Protein AF-A0A1G6GG79-F1 (afdb_monomer)

pLDDT: mean 83.22, std 19.0, range [37.72, 97.81]

Nearest PDB structures (foldseek):
  6tci-assembly1_A  TM=8.914E-01  e=4.558E-03  Bacillus cereus ATCC 14579
  1lbu-assembly1_A  TM=5.853E-01  e=1.995E-02  Streptomyces albus G
  5bmq-assembly1_A  TM=6.489E-01  e=3.319E-01  Stackebrandtia nassauensis DSM 44728
  5aor-assembly1_A  TM=3.053E-01  e=6.357E+00  Drosophila melanogaster
  5aor-assembly2_B  TM=2.988E-01  e=7.850E+00  Drosophila melanogaster

Organism: NCBI:txid1612202

Foldseek 3Di:
DDPVVVVVVVVVVVVVVPPDPDDDPDPPDDPFDKDAAFDQAPVQLVLVVLLVQQVQFDDPDSGSGPDPRVQRSQQVLCVVVVPDDHGMQTPVNVVVSVVQSPDCQGAQHFDQCQQVVQVVCVVVVVDVDPDGHRHRD

Secondary structure (DSSP, 8-state):
--THHHHHHHHHHHHHHTS----TT---------B-TT-B-HHHHHHHHHHHHTTS---S---SB--HHHHHHHHHHHHHHT-SSSS-B-HHHHHHHHHHHT-S--TT-B-THHHHHHHHHHHTTS---SS--SB--

InterPro domains:
  IPR002477 Peptidoglycan binding-like [PF01471] (41-97)
  IPR036365 PGBD-like superfamily [SSF47090] (32-98)
  IPR036366 PGBD superfamily [G3DSA:1.10.101.10] (28-103)

Solvent-accessible surface area (backbone atoms only — not comparable to full-atom values): 8245 Å² total; per-residue (Å²): 140,70,86,61,59,67,56,56,56,54,55,56,54,58,63,57,66,76,74,53,92,75,74,86,86,70,78,78,74,77,82,74,70,67,49,40,78,74,42,73,40,72,68,42,30,53,51,51,52,52,34,34,74,73,66,34,56,80,75,96,65,74,56,35,53,37,43,74,66,53,40,51,20,48,39,55,49,24,62,75,69,70,49,88,65,78,52,52,43,37,62,70,54,48,53,52,51,52,54,55,70,68,40,72,81,36,82,80,34,70,30,72,65,36,24,59,52,44,51,50,36,28,74,73,64,80,46,82,72,87,77,65,46,32,55,28,121

Mean predicted aligned error: 11.52 Å

Radius of gyration: 21.99 Å; Cα contacts (8 Å, |Δi|>4): 134; chains: 1; bounding box: 35×34×70 Å

Structure (mmCIF, N/CA/C/O backbone):
data_AF-A0A1G6GG79-F1
#
_entry.id   AF-A0A1G6GG79-F1
#
loop_
_atom_site.group_PDB
_atom_site.id
_atom_site.type_symbol
_atom_site.label_atom_id
_atom_site.label_alt_id
_atom_site.label_comp_id
_atom_site.label_asym_id
_atom_site.label_entity_id
_atom_site.label_seq_id
_atom_site.pdbx_PDB_ins_code
_atom_site.Cartn_x
_atom_site.Cartn_y
_atom_site.Cartn_z
_atom_site.occupancy
_atom_site.B_iso_or_equiv
_atom_site.auth_seq_id
_atom_site.auth_comp_id
_atom_site.auth_asym_id
_atom_site.auth_atom_id
_atom_site.pdbx_PDB_model_num
ATOM 1 N N . MET A 1 1 ? -19.621 11.472 -24.550 1.00 38.03 1 MET A N 1
ATOM 2 C CA . MET A 1 1 ? -18.658 10.954 -25.545 1.00 38.03 1 MET A CA 1
ATOM 3 C C . MET A 1 1 ? -18.317 9.517 -25.189 1.00 38.03 1 MET A C 1
ATOM 5 O O . MET A 1 1 ? -17.808 9.320 -24.108 1.00 38.03 1 MET A O 1
ATOM 9 N N . ASN A 1 2 ? -18.576 8.464 -25.959 1.00 37.72 2 ASN A N 1
ATOM 10 C CA . ASN A 1 2 ? -19.668 8.147 -26.880 1.00 37.72 2 ASN A CA 1
ATOM 11 C C . ASN A 1 2 ? -19.715 6.609 -26.946 1.00 37.72 2 ASN A C 1
ATOM 13 O O . ASN A 1 2 ? -18.774 5.994 -27.434 1.00 37.72 2 ASN A O 1
ATOM 17 N N . LYS A 1 3 ? -20.835 6.005 -26.520 1.00 44.53 3 LYS A N 1
ATOM 18 C CA . LYS A 1 3 ? -21.182 4.562 -26.553 1.00 44.53 3 LYS A CA 1
ATOM 19 C C . LYS A 1 3 ? -21.156 3.909 -27.957 1.00 44.53 3 LYS A C 1
ATOM 21 O O . LYS A 1 3 ? -21.684 2.821 -28.149 1.00 44.53 3 LYS A O 1
ATOM 26 N N . ARG A 1 4 ? -20.593 4.586 -28.963 1.00 46.91 4 ARG A N 1
ATOM 27 C CA . ARG A 1 4 ? -20.568 4.160 -30.368 1.00 46.91 4 ARG A CA 1
ATOM 28 C C . ARG A 1 4 ? -19.401 3.223 -30.691 1.00 46.91 4 ARG A C 1
ATOM 30 O O . ARG A 1 4 ? -19.508 2.481 -31.657 1.00 46.91 4 ARG A O 1
ATOM 37 N N . TYR A 1 5 ? -18.347 3.205 -29.873 1.00 48.84 5 TYR A N 1
ATOM 38 C CA . TYR A 1 5 ? -17.191 2.329 -30.097 1.00 48.84 5 TYR A CA 1
ATOM 39 C C . TYR A 1 5 ? -17.502 0.850 -29.797 1.00 48.84 5 TYR A C 1
ATOM 41 O O . TYR A 1 5 ? -17.155 -0.008 -30.602 1.00 48.84 5 TYR A O 1
ATOM 49 N N . ASN A 1 6 ? -18.290 0.543 -28.757 1.00 46.94 6 ASN A N 1
ATOM 50 C CA . ASN A 1 6 ? -18.616 -0.853 -28.409 1.00 46.94 6 ASN A CA 1
ATOM 51 C C . ASN A 1 6 ? -19.550 -1.537 -29.422 1.00 46.94 6 ASN A C 1
ATOM 53 O O . ASN A 1 6 ? -19.455 -2.743 -29.636 1.00 46.94 6 ASN A O 1
ATOM 57 N N . LEU A 1 7 ? -20.439 -0.781 -30.077 1.00 38.34 7 LEU A N 1
ATOM 58 C CA . LEU A 1 7 ? -21.368 -1.355 -31.055 1.00 38.34 7 LEU A CA 1
ATOM 59 C C . LEU A 1 7 ? -20.681 -1.636 -32.404 1.00 38.34 7 LEU A C 1
ATOM 61 O O . LEU A 1 7 ? -20.976 -2.640 -33.042 1.00 38.34 7 LEU A O 1
ATOM 65 N N . ILE A 1 8 ? -19.752 -0.772 -32.836 1.00 46.44 8 ILE A N 1
ATOM 66 C CA . ILE A 1 8 ? -19.040 -0.943 -34.115 1.00 46.44 8 ILE A CA 1
ATOM 67 C C . ILE A 1 8 ? -18.033 -2.098 -34.022 1.00 46.44 8 ILE A C 1
ATOM 69 O O . ILE A 1 8 ? -17.946 -2.894 -34.955 1.00 46.44 8 ILE A O 1
ATOM 73 N N . ILE A 1 9 ? -17.339 -2.241 -32.886 1.00 49.66 9 ILE A N 1
ATOM 74 C CA . ILE A 1 9 ? -16.388 -3.342 -32.662 1.00 49.66 9 ILE A CA 1
ATOM 75 C C . ILE A 1 9 ? -17.122 -4.697 -32.635 1.00 49.66 9 ILE A C 1
ATOM 77 O O . ILE A 1 9 ? -16.693 -5.637 -33.299 1.00 49.66 9 ILE A O 1
ATOM 81 N N . SER A 1 10 ? -18.286 -4.792 -31.978 1.00 48.38 10 SER A N 1
ATOM 82 C CA . SER A 1 10 ? -19.051 -6.049 -31.897 1.00 48.38 10 SER A CA 1
ATOM 83 C C . SER A 1 10 ? -19.652 -6.496 -33.244 1.00 48.38 10 SER A C 1
ATOM 85 O O . SER A 1 10 ? -19.624 -7.683 -33.570 1.00 48.38 10 SER A O 1
ATOM 87 N N . VAL A 1 11 ? -20.138 -5.564 -34.076 1.00 47.50 11 VAL A N 1
ATOM 88 C CA . VAL A 1 11 ? -20.744 -5.898 -35.384 1.00 47.50 11 VAL A CA 1
ATOM 89 C C . VAL A 1 11 ? -19.691 -6.305 -36.424 1.00 47.50 11 VAL A C 1
ATOM 91 O O . VAL A 1 11 ? -19.956 -7.188 -37.241 1.00 47.50 11 VAL A O 1
ATOM 94 N N . LEU A 1 12 ? -18.486 -5.722 -36.375 1.00 50.81 12 LEU A N 1
ATOM 95 C CA . LEU A 1 12 ? -17.386 -6.092 -37.273 1.00 50.81 12 LEU A CA 1
ATOM 96 C C . LEU A 1 12 ? -16.909 -7.533 -37.014 1.00 50.81 12 LEU A C 1
ATOM 98 O O . LEU A 1 12 ? -16.667 -8.280 -37.958 1.00 50.81 12 LEU A O 1
ATOM 102 N N . ILE A 1 13 ? -16.850 -7.945 -35.743 1.00 54.34 13 ILE A N 1
ATOM 103 C CA . ILE A 1 13 ? -16.403 -9.286 -35.331 1.00 54.34 13 ILE A CA 1
ATOM 104 C C . ILE A 1 13 ? -17.393 -10.375 -35.785 1.00 54.34 13 ILE A C 1
ATOM 106 O O . ILE A 1 13 ? -16.983 -11.408 -36.315 1.00 54.34 13 ILE A O 1
ATOM 110 N N . ILE A 1 14 ? -18.703 -10.134 -35.666 1.00 49.00 14 ILE A N 1
ATOM 111 C CA . ILE A 1 14 ? -19.742 -11.108 -36.054 1.00 49.00 14 ILE A CA 1
ATOM 112 C C . ILE A 1 14 ? -19.777 -11.338 -37.579 1.00 49.00 14 ILE A C 1
ATOM 114 O O . ILE A 1 14 ? -20.016 -12.460 -38.034 1.00 49.00 14 ILE A O 1
ATOM 118 N N . PHE A 1 15 ? -19.504 -10.304 -38.385 1.00 54.78 15 PHE A N 1
ATOM 119 C CA . PHE A 1 15 ? -19.506 -10.415 -39.851 1.00 54.78 15 PHE A CA 1
ATOM 120 C C . PHE A 1 15 ? -18.298 -11.203 -40.387 1.00 54.78 15 PHE A C 1
ATOM 122 O O . PHE A 1 15 ? -18.406 -11.890 -41.401 1.00 54.78 15 PHE A O 1
ATOM 129 N N . ILE A 1 16 ? -17.162 -11.160 -39.682 1.00 53.75 16 ILE A N 1
ATOM 130 C CA . ILE A 1 16 ? -15.966 -11.946 -40.022 1.00 53.75 16 ILE A CA 1
ATOM 131 C C . ILE A 1 16 ? -16.184 -13.436 -39.688 1.00 53.75 16 ILE A C 1
ATOM 133 O O . ILE A 1 16 ? -15.800 -14.306 -40.470 1.00 53.75 16 ILE A O 1
ATOM 137 N N . LEU A 1 17 ? -16.867 -13.744 -38.577 1.00 51.75 17 LEU A N 1
ATOM 138 C CA . LEU A 1 17 ? -17.051 -15.116 -38.076 1.00 51.75 17 LEU A CA 1
ATOM 139 C C . LEU A 1 17 ? -17.968 -16.008 -38.930 1.00 51.75 17 LEU A C 1
ATOM 141 O O . LEU A 1 17 ? -17.867 -17.229 -38.852 1.00 51.75 17 LEU A O 1
ATOM 145 N N . THR A 1 18 ? -18.853 -15.446 -39.756 1.00 45.78 18 THR A N 1
ATOM 146 C CA . THR A 1 18 ? -19.811 -16.251 -40.542 1.00 45.78 18 THR A CA 1
ATOM 147 C C . THR A 1 18 ? -19.317 -16.662 -41.933 1.00 45.78 18 THR A C 1
ATOM 149 O O . THR A 1 18 ? -19.947 -17.519 -42.546 1.00 45.78 18 THR A O 1
ATOM 152 N N . SER A 1 19 ? -18.205 -16.114 -42.446 1.00 51.69 19 SER A N 1
ATOM 153 C CA . SER A 1 19 ? -17.809 -16.302 -43.861 1.00 51.69 19 SER A CA 1
ATOM 154 C C . SER A 1 19 ? -16.433 -16.923 -44.119 1.00 51.69 19 SER A C 1
ATOM 156 O O . SER A 1 19 ? -16.051 -17.054 -45.281 1.00 51.69 19 SER A O 1
ATOM 158 N N . MET A 1 20 ? -15.681 -17.361 -43.107 1.00 41.25 20 MET A N 1
ATOM 159 C CA . MET A 1 20 ? -14.410 -18.050 -43.350 1.00 41.25 20 MET A CA 1
ATOM 160 C C . MET A 1 20 ? -14.201 -19.233 -42.413 1.00 41.25 20 MET A C 1
ATOM 162 O O . MET A 1 20 ? -14.255 -19.118 -41.195 1.00 41.25 20 MET A O 1
ATOM 166 N N . HIS A 1 21 ? -13.913 -20.379 -43.023 1.00 52.09 21 HIS A N 1
ATOM 167 C CA . HIS A 1 21 ? -13.307 -21.543 -42.397 1.00 52.09 21 HIS A CA 1
ATOM 168 C C . HIS A 1 21 ? -11.955 -21.110 -41.791 1.00 52.09 21 HIS A C 1
ATOM 170 O O . HIS A 1 21 ? -10.950 -21.008 -42.493 1.00 52.09 21 HIS A O 1
ATOM 176 N N . PHE A 1 22 ? -11.977 -20.723 -40.512 1.00 52.28 22 PHE A N 1
ATOM 177 C CA . PHE A 1 22 ? -10.861 -20.116 -39.788 1.00 52.28 22 PHE A CA 1
ATOM 178 C C . PHE A 1 22 ? -9.827 -21.192 -39.429 1.00 52.28 22 PHE A C 1
ATOM 180 O O . PHE A 1 22 ? -10.039 -22.012 -38.537 1.00 52.28 22 PHE A O 1
ATOM 187 N N . SER A 1 23 ? -8.725 -21.203 -40.182 1.00 52.41 23 SER A N 1
ATOM 188 C CA . SER A 1 23 ? -7.542 -22.033 -39.939 1.00 52.41 23 SER A CA 1
ATOM 189 C C . SER A 1 23 ? -6.961 -21.724 -38.554 1.00 52.41 23 SER A C 1
ATOM 191 O O . SER A 1 23 ? -6.638 -20.575 -38.262 1.00 52.41 23 SER A O 1
ATOM 193 N N . SER A 1 24 ? -6.829 -22.748 -37.711 1.00 51.22 24 SER A N 1
ATOM 194 C CA . SER A 1 24 ? -6.670 -22.649 -36.250 1.00 51.22 24 SER A CA 1
ATOM 195 C C . SER A 1 24 ? -5.306 -22.180 -35.716 1.00 51.22 24 SER A C 1
ATOM 197 O O . SER A 1 24 ? -5.092 -22.252 -34.512 1.00 51.22 24 SER A O 1
ATOM 199 N N . ASP A 1 25 ? -4.406 -21.648 -36.544 1.00 57.88 25 ASP A N 1
ATOM 200 C CA . ASP A 1 25 ? -3.004 -21.435 -36.133 1.00 57.88 25 ASP A CA 1
ATOM 201 C C . ASP A 1 25 ? -2.608 -19.967 -35.912 1.00 57.88 25 ASP A C 1
ATOM 203 O O . ASP A 1 25 ? -1.429 -19.633 -35.810 1.00 57.88 25 ASP A O 1
ATOM 207 N N . LYS A 1 26 ? -3.584 -19.065 -35.777 1.00 51.59 26 LYS A N 1
ATOM 208 C CA . LYS A 1 26 ? -3.348 -17.725 -35.221 1.00 51.59 26 LYS A CA 1
ATOM 209 C C . LYS A 1 26 ? -4.404 -17.397 -34.182 1.00 51.59 26 LYS A C 1
ATOM 211 O O . LYS A 1 26 ? -5.382 -16.702 -34.445 1.00 51.59 26 LYS A O 1
ATOM 216 N N . VAL A 1 27 ? -4.168 -17.917 -32.984 1.00 47.19 27 VAL A N 1
ATOM 217 C CA . VAL A 1 27 ? -4.689 -17.329 -31.753 1.00 47.19 27 VAL A CA 1
ATOM 218 C C . VAL A 1 27 ? -4.089 -15.925 -31.681 1.00 47.19 27 VAL A C 1
ATOM 220 O O . VAL A 1 27 ? -2.880 -15.771 -31.518 1.00 47.19 27 VAL A O 1
ATOM 223 N N . PHE A 1 28 ? -4.904 -14.901 -31.916 1.00 48.91 28 PHE A N 1
ATOM 224 C CA . PHE A 1 28 ? -4.522 -13.532 -31.596 1.00 48.91 28 PHE A CA 1
ATOM 225 C C . PHE A 1 28 ? -4.430 -13.475 -30.073 1.00 48.91 28 PHE A C 1
ATOM 227 O O . PHE A 1 28 ? -5.456 -13.552 -29.404 1.00 48.91 28 PHE A O 1
ATOM 234 N N . ALA A 1 29 ? -3.210 -13.464 -29.537 1.00 49.91 29 ALA A N 1
ATOM 235 C CA . ALA A 1 29 ? -2.996 -13.211 -28.123 1.00 49.91 29 ALA A CA 1
ATOM 236 C C . ALA A 1 29 ? -3.570 -11.821 -27.820 1.00 49.91 29 ALA A C 1
ATOM 238 O O . ALA A 1 29 ? -3.169 -10.844 -28.456 1.00 49.91 29 ALA A O 1
ATOM 239 N N . GLU A 1 30 ? -4.550 -11.747 -26.921 1.00 54.59 30 GLU A N 1
ATOM 240 C CA . GLU A 1 30 ? -4.867 -10.489 -26.254 1.00 54.59 30 GLU A CA 1
ATOM 241 C C . GLU A 1 30 ? -3.586 -10.050 -25.550 1.00 54.59 30 GLU A C 1
ATOM 243 O O . GLU A 1 30 ? -3.025 -10.804 -24.755 1.00 54.59 30 GLU A O 1
ATOM 248 N N . GLU A 1 31 ? -3.059 -8.881 -25.910 1.00 58.72 31 GLU A N 1
ATOM 249 C CA . GLU A 1 31 ? -1.993 -8.293 -25.112 1.00 58.72 31 GLU A CA 1
ATOM 250 C C . GLU A 1 31 ? -2.616 -7.872 -23.784 1.00 58.72 31 GLU A C 1
ATOM 252 O O . GLU A 1 31 ? -3.365 -6.897 -23.711 1.00 58.72 31 GLU A O 1
ATOM 257 N N . GLU A 1 32 ? -2.360 -8.675 -22.757 1.00 73.81 32 GLU A N 1
ATOM 258 C CA . GLU A 1 32 ? -2.722 -8.374 -21.381 1.00 73.81 32 GLU A CA 1
ATOM 259 C C . GLU A 1 32 ? -2.017 -7.078 -20.962 1.00 73.81 32 GLU A C 1
ATOM 261 O O . GLU A 1 32 ? -0.814 -6.906 -21.186 1.00 73.81 32 GLU A O 1
ATOM 266 N N . PHE A 1 33 ? -2.768 -6.134 -20.393 1.00 85.12 33 PHE A N 1
ATOM 267 C CA . PHE A 1 33 ? -2.187 -4.894 -19.894 1.00 85.12 33 PHE A CA 1
ATOM 268 C C . PHE A 1 33 ? -1.314 -5.205 -18.676 1.00 85.12 33 PHE A C 1
ATOM 270 O O . PHE A 1 33 ? -1.798 -5.680 -17.650 1.00 85.12 33 PHE A O 1
ATOM 277 N N . THR A 1 34 ? -0.022 -4.912 -18.789 1.00 91.88 34 THR A N 1
ATOM 278 C CA . THR A 1 34 ? 0.951 -5.119 -17.714 1.00 91.88 34 THR A CA 1
ATOM 279 C C . THR A 1 34 ? 1.817 -3.888 -17.546 1.00 91.88 34 THR A C 1
ATOM 281 O O . THR A 1 34 ? 2.227 -3.303 -18.548 1.00 91.88 34 THR A O 1
ATOM 284 N N . ILE A 1 35 ? 2.170 -3.570 -16.305 1.00 93.56 35 ILE A N 1
ATOM 285 C CA . ILE A 1 35 ? 3.180 -2.571 -15.962 1.00 93.56 35 ILE A CA 1
ATOM 286 C C . ILE A 1 35 ? 4.416 -3.305 -15.426 1.00 93.56 35 ILE A C 1
ATOM 288 O O . ILE A 1 35 ? 4.316 -4.085 -14.476 1.00 93.56 35 ILE A O 1
ATOM 292 N N . LYS A 1 36 ? 5.582 -3.079 -16.029 1.00 94.56 36 LYS A N 1
ATOM 293 C CA . LYS A 1 36 ? 6.836 -3.790 -15.722 1.00 94.56 36 LYS A CA 1
ATOM 294 C C . LYS A 1 36 ? 8.041 -2.836 -15.661 1.00 94.56 36 LYS A C 1
ATOM 296 O O . LYS A 1 36 ? 7.943 -1.695 -16.116 1.00 94.56 36 LYS A O 1
ATOM 301 N N . PRO A 1 37 ? 9.199 -3.284 -15.135 1.00 93.94 37 PRO A N 1
ATOM 302 C CA . PRO A 1 37 ? 10.394 -2.451 -15.047 1.00 93.94 37 PRO A CA 1
ATOM 303 C C . PRO A 1 37 ? 10.801 -1.848 -16.393 1.00 93.94 37 PRO A C 1
ATOM 305 O O . PRO A 1 37 ? 10.902 -2.555 -17.397 1.00 93.94 37 PRO A O 1
ATOM 308 N N . GLY A 1 38 ? 11.079 -0.544 -16.387 1.00 90.50 38 GLY A N 1
ATOM 309 C CA . GLY A 1 38 ? 11.439 0.217 -17.584 1.00 90.50 38 GLY A CA 1
ATOM 310 C C . GLY A 1 38 ? 10.261 0.781 -18.382 1.00 90.50 38 GLY A C 1
ATOM 311 O O . GLY A 1 38 ? 10.510 1.545 -19.313 1.00 90.50 38 GLY A O 1
ATOM 312 N N . ASP A 1 39 ? 9.012 0.458 -18.033 1.00 91.88 39 ASP A N 1
ATOM 313 C CA . ASP A 1 39 ? 7.856 1.146 -18.611 1.00 91.88 39 ASP A CA 1
ATOM 314 C C . ASP A 1 39 ? 7.840 2.624 -18.190 1.00 91.88 39 ASP A C 1
ATOM 316 O O . ASP A 1 39 ? 8.200 2.973 -17.062 1.00 91.88 39 ASP A O 1
ATOM 320 N N . GLU A 1 40 ? 7.387 3.484 -19.103 1.00 93.31 40 GLU A N 1
ATOM 321 C CA . GLU A 1 40 ? 7.175 4.914 -18.870 1.00 93.31 40 GLU A CA 1
ATOM 322 C C . GLU A 1 40 ? 5.747 5.287 -19.282 1.00 93.31 40 GLU A C 1
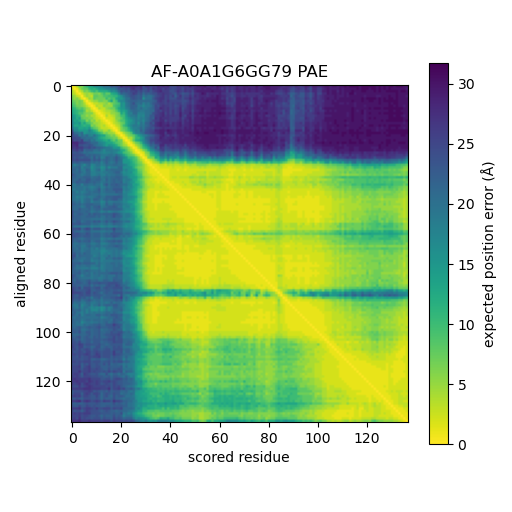ATOM 324 O O . GLU A 1 40 ? 5.435 5.354 -20.474 1.00 93.31 40 GLU A O 1
ATOM 329 N N . HIS A 1 41 ? 4.854 5.452 -18.304 1.00 91.06 41 HIS A N 1
ATOM 330 C CA . HIS A 1 41 ? 3.434 5.718 -18.542 1.00 91.06 41 HIS A CA 1
ATOM 331 C C . HIS A 1 41 ? 2.756 6.381 -17.330 1.00 91.06 41 HIS A C 1
ATOM 333 O O . HIS A 1 41 ? 3.142 6.146 -16.186 1.00 91.06 41 HIS A O 1
ATOM 339 N N . GLU A 1 42 ? 1.679 7.143 -17.549 1.00 92.19 42 GLU A N 1
ATOM 340 C CA . GLU A 1 42 ? 0.930 7.814 -16.470 1.00 92.19 42 GLU A CA 1
ATOM 341 C C . GLU A 1 42 ? 0.395 6.841 -15.403 1.00 92.19 42 GLU A C 1
ATOM 343 O O . GLU A 1 42 ? 0.375 7.163 -14.217 1.00 92.19 42 GLU A O 1
ATOM 348 N N . SER A 1 43 ? 0.061 5.608 -15.794 1.00 91.44 43 SER A N 1
ATOM 349 C CA . SER A 1 43 ? -0.421 4.563 -14.877 1.00 91.44 43 SER A CA 1
ATOM 350 C C . SER A 1 43 ? 0.612 4.151 -13.822 1.00 91.44 43 SER A C 1
ATOM 352 O O . SER A 1 43 ? 0.241 3.631 -12.774 1.00 91.44 43 SER A O 1
ATOM 354 N N . VAL A 1 44 ? 1.904 4.394 -14.065 1.00 95.69 44 VAL A N 1
ATOM 355 C CA . VAL A 1 44 ? 2.972 4.169 -13.079 1.00 95.69 44 VAL A CA 1
ATOM 356 C C . VAL A 1 44 ? 2.845 5.143 -11.907 1.00 95.69 44 VAL A C 1
ATOM 358 O O . VAL A 1 44 ? 3.088 4.775 -10.759 1.00 95.69 44 VAL A O 1
ATOM 361 N N . VAL A 1 45 ? 2.433 6.381 -12.183 1.00 96.12 45 VAL A N 1
ATOM 362 C CA . VAL A 1 45 ? 2.232 7.423 -11.168 1.00 96.12 45 VAL A CA 1
ATOM 363 C C . VAL A 1 45 ? 1.093 7.026 -10.233 1.00 96.12 45 VAL A C 1
ATOM 365 O O . VAL A 1 45 ? 1.225 7.157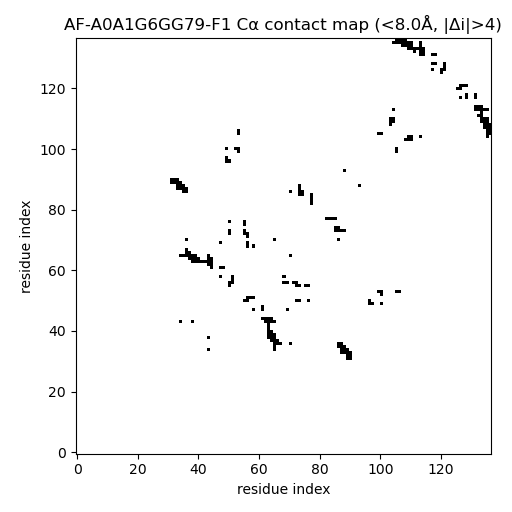 -9.016 1.00 96.12 45 VAL A O 1
ATOM 368 N N . ASP A 1 46 ? -0.003 6.512 -10.789 1.00 95.88 46 ASP A N 1
ATOM 369 C CA . ASP A 1 46 ? -1.148 6.047 -10.003 1.00 95.88 46 ASP 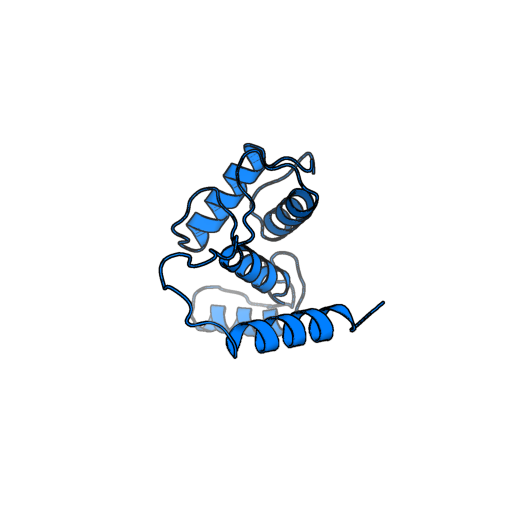A CA 1
ATOM 370 C C . ASP A 1 46 ? -0.798 4.795 -9.194 1.00 95.88 46 ASP A C 1
ATOM 372 O O . ASP A 1 46 ? -1.038 4.766 -7.989 1.00 95.88 46 ASP A O 1
ATOM 376 N N . LEU A 1 47 ? -0.088 3.833 -9.794 1.00 96.81 47 LEU A N 1
ATOM 377 C CA . LEU A 1 47 ? 0.413 2.659 -9.079 1.00 96.81 47 LEU A CA 1
ATOM 378 C C . LEU A 1 47 ? 1.306 3.037 -7.881 1.00 96.81 47 LEU A C 1
ATOM 380 O O . LEU A 1 47 ? 1.166 2.455 -6.806 1.00 96.81 47 LEU A O 1
ATOM 384 N N . LYS A 1 48 ? 2.198 4.030 -8.031 1.00 97.75 48 LYS A N 1
ATOM 385 C CA . LYS A 1 48 ? 3.021 4.547 -6.920 1.00 97.75 48 LYS A CA 1
ATOM 386 C C . LYS A 1 48 ? 2.152 5.093 -5.782 1.00 97.75 48 LYS A C 1
ATOM 388 O O . LYS A 1 48 ? 2.388 4.760 -4.623 1.00 97.75 48 LYS A O 1
ATOM 393 N N . ARG A 1 49 ? 1.138 5.906 -6.101 1.00 96.31 49 ARG A N 1
ATOM 394 C CA . ARG A 1 49 ? 0.224 6.487 -5.099 1.00 96.31 49 ARG A CA 1
ATOM 395 C C . ARG A 1 49 ? -0.556 5.415 -4.354 1.00 96.31 49 ARG A C 1
ATOM 397 O O . ARG A 1 49 ? -0.661 5.488 -3.132 1.00 96.31 49 ARG A O 1
ATOM 404 N N . ASP A 1 50 ? -1.081 4.434 -5.076 1.00 96.62 50 ASP A N 1
ATOM 405 C CA . ASP A 1 50 ? -1.887 3.379 -4.477 1.00 96.62 50 ASP A CA 1
ATOM 406 C C . ASP A 1 50 ? -1.042 2.484 -3.568 1.00 96.62 50 ASP A C 1
ATOM 408 O O . ASP A 1 50 ? -1.429 2.205 -2.434 1.00 96.62 50 ASP A O 1
ATOM 412 N N . LEU A 1 51 ? 0.149 2.081 -4.017 1.00 96.75 51 LEU A N 1
ATOM 413 C CA . LEU A 1 51 ? 1.051 1.278 -3.193 1.00 96.75 51 LEU A CA 1
ATOM 414 C C . LEU A 1 51 ? 1.469 2.025 -1.926 1.00 96.75 51 LEU A C 1
ATOM 416 O O . LEU A 1 51 ? 1.382 1.457 -0.840 1.00 96.75 51 LEU A O 1
ATOM 420 N N . GLU A 1 52 ? 1.825 3.304 -2.026 1.00 95.88 52 GLU A N 1
ATOM 421 C CA . GLU A 1 52 ? 2.166 4.116 -0.857 1.00 95.88 52 GLU A CA 1
ATOM 422 C C . GLU A 1 52 ? 0.983 4.288 0.104 1.00 95.88 52 GLU A C 1
ATOM 424 O O . GLU A 1 52 ? 1.149 4.144 1.317 1.00 95.88 52 GLU A O 1
ATOM 429 N N . ALA A 1 53 ? -0.229 4.515 -0.415 1.00 92.31 53 ALA A N 1
ATOM 430 C CA . ALA A 1 53 ? -1.448 4.586 0.392 1.00 92.31 53 ALA A CA 1
ATOM 431 C C . ALA A 1 53 ? -1.751 3.262 1.117 1.00 92.31 53 ALA A C 1
ATOM 433 O O . ALA A 1 53 ? -2.289 3.264 2.227 1.00 92.31 53 ALA A O 1
ATOM 434 N N . LEU A 1 54 ? -1.374 2.132 0.518 1.00 93.56 54 LEU A N 1
ATOM 435 C CA . LEU A 1 54 ? -1.444 0.804 1.128 1.00 93.56 54 LEU A CA 1
ATOM 436 C C . LEU A 1 54 ? -0.252 0.488 2.051 1.00 93.56 54 LEU A C 1
ATOM 438 O O . LEU A 1 54 ? -0.239 -0.570 2.679 1.00 93.56 54 LEU A O 1
ATOM 442 N N . GLY A 1 55 ? 0.721 1.396 2.177 1.00 93.69 55 GLY A N 1
ATOM 443 C CA . GLY A 1 55 ? 1.905 1.241 3.026 1.00 93.69 55 GLY A CA 1
ATOM 444 C C . GLY A 1 55 ? 3.073 0.497 2.373 1.00 93.69 55 GLY A C 1
ATOM 445 O O . GLY A 1 55 ? 4.006 0.092 3.068 1.00 93.69 55 GLY A O 1
ATOM 446 N N . PHE A 1 56 ? 3.041 0.313 1.055 1.00 95.31 56 PHE A N 1
ATOM 447 C CA . PHE A 1 56 ? 4.107 -0.292 0.265 1.00 95.31 56 PHE A CA 1
ATOM 448 C C . PHE A 1 56 ? 4.966 0.791 -0.389 1.00 95.31 56 PHE A C 1
ATOM 450 O O . PHE A 1 56 ? 4.626 1.345 -1.431 1.00 95.31 56 PHE A O 1
ATOM 457 N N . GLY A 1 57 ? 6.120 1.055 0.220 1.00 94.19 57 GLY A N 1
ATOM 458 C CA . GLY A 1 57 ? 7.058 2.071 -0.253 1.00 94.19 57 GLY A CA 1
ATOM 459 C C . GLY A 1 57 ? 6.763 3.474 0.281 1.00 94.19 57 GLY A C 1
ATOM 460 O O . GLY A 1 57 ? 5.790 3.714 0.989 1.00 94.19 57 GLY A O 1
ATOM 461 N N . ASN A 1 58 ? 7.681 4.384 -0.025 1.00 95.12 58 ASN A N 1
ATOM 462 C CA . ASN A 1 58 ? 7.573 5.818 0.214 1.00 95.12 58 ASN A CA 1
ATOM 463 C C . ASN A 1 58 ? 8.294 6.489 -0.954 1.00 95.12 58 ASN A C 1
ATOM 465 O O . ASN A 1 58 ? 9.481 6.218 -1.172 1.00 95.12 58 ASN A O 1
ATOM 469 N N . PHE A 1 59 ? 7.564 7.266 -1.748 1.00 94.81 59 PHE A N 1
ATOM 470 C CA . PHE A 1 59 ? 8.063 7.766 -3.021 1.00 94.81 59 PHE A CA 1
ATOM 471 C C . PHE A 1 59 ? 8.367 9.260 -2.932 1.00 94.81 59 PHE A C 1
ATOM 473 O O . PHE A 1 59 ? 7.475 10.103 -2.952 1.00 94.81 59 PHE A O 1
ATOM 480 N N . ASP A 1 60 ? 9.656 9.605 -2.948 1.00 90.44 60 ASP A N 1
ATOM 481 C CA . ASP A 1 60 ? 10.098 11.007 -3.019 1.00 90.44 60 ASP A CA 1
ATOM 482 C C . ASP A 1 60 ? 9.743 11.669 -4.368 1.00 90.44 60 ASP A C 1
ATOM 484 O O . ASP A 1 60 ? 9.753 12.896 -4.500 1.00 90.44 60 ASP A O 1
ATOM 488 N N . ASN A 1 61 ? 9.464 10.862 -5.400 1.00 87.88 61 ASN A N 1
ATOM 489 C CA . ASN A 1 61 ? 9.061 11.317 -6.724 1.00 87.88 61 ASN A CA 1
ATOM 490 C C . ASN A 1 61 ? 7.985 10.403 -7.335 1.00 87.88 61 ASN A C 1
ATOM 492 O O . ASN A 1 61 ? 8.009 9.186 -7.170 1.00 87.88 61 ASN A O 1
ATOM 496 N N . TYR A 1 62 ? 7.092 10.998 -8.125 1.00 93.56 62 TYR A N 1
ATOM 497 C CA . TYR A 1 62 ? 6.099 10.270 -8.918 1.00 93.56 62 TYR A CA 1
ATOM 498 C C . TYR A 1 62 ? 6.385 10.455 -10.408 1.00 93.56 62 TYR A C 1
ATOM 500 O O . TYR A 1 62 ? 5.561 10.984 -11.151 1.00 93.56 62 TYR A O 1
ATOM 508 N N . SER A 1 63 ? 7.598 10.090 -10.833 1.00 94.19 63 SER A N 1
ATOM 509 C CA . SER A 1 63 ? 7.892 9.947 -12.259 1.00 94.19 63 SER A CA 1
ATOM 510 C C . SER A 1 63 ? 6.997 8.872 -12.883 1.00 94.19 63 SER A C 1
ATOM 512 O O . SER A 1 63 ? 6.590 7.921 -12.212 1.00 94.19 63 SER A O 1
ATOM 514 N N . GLU A 1 64 ? 6.751 9.002 -14.185 1.00 96.00 64 GLU A N 1
ATOM 515 C CA . GLU A 1 64 ? 6.036 8.007 -14.993 1.00 96.00 64 GLU A CA 1
ATOM 516 C C . GLU A 1 64 ? 6.866 6.736 -15.238 1.00 96.00 64 GLU A C 1
ATOM 518 O O . GLU A 1 64 ? 6.379 5.804 -15.863 1.00 96.00 64 GLU A O 1
ATOM 523 N N . THR A 1 65 ? 8.108 6.673 -14.746 1.00 96.69 65 THR A N 1
ATOM 524 C CA . THR A 1 65 ? 9.027 5.549 -14.948 1.00 96.69 65 THR A CA 1
ATOM 525 C C . THR A 1 65 ? 8.878 4.496 -13.857 1.00 96.69 65 THR A C 1
ATOM 527 O O . THR A 1 65 ? 8.929 4.807 -12.660 1.00 96.69 65 THR A O 1
ATOM 530 N N . TYR A 1 66 ? 8.770 3.233 -14.265 1.00 95.50 66 TYR A N 1
ATOM 531 C CA . TYR A 1 66 ? 8.881 2.097 -13.360 1.00 95.50 66 TYR A CA 1
ATOM 532 C C . TYR A 1 66 ? 10.348 1.899 -12.962 1.00 95.50 66 TYR A C 1
ATOM 534 O O . TYR A 1 66 ? 11.122 1.221 -13.644 1.00 95.50 66 TYR A O 1
ATOM 542 N N . ASP A 1 67 ? 10.724 2.527 -11.852 1.00 95.44 67 ASP A N 1
ATOM 543 C CA . ASP A 1 67 ? 12.074 2.538 -11.290 1.00 95.44 67 ASP A CA 1
ATOM 544 C C . ASP A 1 67 ? 12.291 1.465 -10.198 1.00 95.44 67 ASP A C 1
ATOM 546 O O . ASP A 1 67 ? 11.384 0.717 -9.825 1.00 95.44 67 ASP A O 1
ATOM 550 N N . ASP A 1 68 ? 13.515 1.392 -9.664 1.00 95.44 68 ASP A N 1
ATOM 551 C CA . ASP A 1 68 ? 13.896 0.428 -8.620 1.00 95.44 68 ASP A CA 1
ATOM 552 C C . ASP A 1 68 ? 13.117 0.614 -7.304 1.00 95.44 68 ASP A C 1
ATOM 554 O O . ASP A 1 68 ? 12.930 -0.348 -6.546 1.00 95.44 68 ASP A O 1
ATOM 558 N N . SER A 1 69 ? 12.647 1.834 -7.018 1.00 96.06 69 SER A N 1
ATOM 559 C CA . SER A 1 69 ? 11.836 2.097 -5.826 1.00 96.06 69 SER A CA 1
ATOM 560 C C . SER A 1 69 ? 10.446 1.483 -5.977 1.00 96.06 69 SER A C 1
ATOM 562 O O . SER A 1 69 ? 9.982 0.784 -5.073 1.00 96.06 69 SER A O 1
ATOM 564 N N . LEU A 1 70 ? 9.827 1.638 -7.153 1.00 96.69 70 LEU A N 1
ATOM 565 C CA . LEU A 1 70 ? 8.538 1.023 -7.454 1.00 96.69 70 LEU A CA 1
ATOM 566 C C . LEU A 1 70 ? 8.651 -0.498 -7.530 1.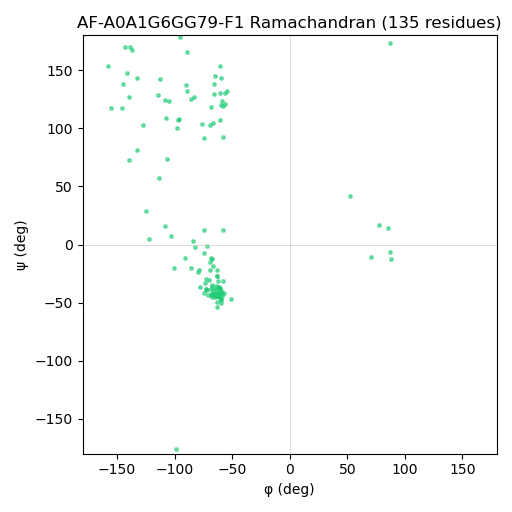00 96.69 70 LEU A C 1
ATOM 568 O O . LEU A 1 70 ? 7.832 -1.200 -6.944 1.00 96.69 70 LEU A O 1
ATOM 572 N N . LYS A 1 71 ? 9.711 -1.007 -8.160 1.00 96.56 71 LYS A N 1
ATOM 573 C CA . LYS A 1 71 ? 10.036 -2.437 -8.174 1.00 96.56 71 LYS A CA 1
ATOM 574 C C . LYS A 1 71 ? 10.060 -3.038 -6.771 1.00 96.56 71 LYS A C 1
ATOM 576 O O . LYS A 1 71 ? 9.479 -4.095 -6.533 1.00 96.56 71 LYS A O 1
ATOM 581 N N . SER A 1 72 ? 10.720 -2.357 -5.837 1.00 96.00 72 SER A N 1
ATOM 582 C CA . SER A 1 72 ? 10.813 -2.810 -4.447 1.00 96.00 72 SER A CA 1
ATOM 583 C C . SER A 1 72 ? 9.437 -2.837 -3.771 1.00 96.00 72 SER A C 1
ATOM 585 O O . SER A 1 72 ? 9.106 -3.820 -3.111 1.00 96.00 72 SER A O 1
ATOM 587 N N . ALA A 1 73 ? 8.612 -1.807 -3.986 1.00 96.94 73 ALA A N 1
ATOM 588 C CA . ALA A 1 73 ? 7.254 -1.743 -3.448 1.00 96.94 73 ALA A CA 1
ATOM 589 C C . ALA A 1 73 ? 6.335 -2.839 -4.019 1.00 96.94 73 ALA A C 1
ATOM 591 O O . ALA A 1 73 ? 5.631 -3.500 -3.255 1.00 96.94 73 ALA A O 1
ATOM 592 N N . VAL A 1 74 ? 6.381 -3.081 -5.334 1.00 97.31 74 VAL A N 1
ATOM 593 C CA . VAL A 1 74 ? 5.617 -4.152 -6.000 1.00 97.31 74 VAL A CA 1
ATOM 594 C C . VAL A 1 74 ? 6.017 -5.519 -5.460 1.00 97.31 74 VAL A C 1
ATOM 596 O O . VAL A 1 74 ? 5.150 -6.322 -5.127 1.00 97.31 74 VAL A O 1
ATOM 599 N N . ASN A 1 75 ? 7.315 -5.771 -5.285 1.00 96.12 75 ASN A N 1
ATOM 600 C CA . ASN A 1 75 ? 7.781 -7.027 -4.704 1.00 96.12 75 ASN A CA 1
ATOM 601 C C . ASN A 1 75 ? 7.281 -7.211 -3.264 1.00 96.12 75 ASN A C 1
ATOM 603 O O . ASN A 1 75 ? 6.765 -8.275 -2.939 1.00 96.12 75 ASN A O 1
ATOM 607 N N . SER A 1 76 ? 7.341 -6.176 -2.420 1.00 96.19 76 SER A N 1
ATOM 608 C CA . SER A 1 76 ? 6.783 -6.245 -1.060 1.00 96.19 76 SER A CA 1
ATOM 609 C C . SER A 1 76 ? 5.267 -6.490 -1.049 1.00 96.19 76 SER A C 1
ATOM 611 O O . SER A 1 76 ? 4.765 -7.245 -0.210 1.00 96.19 76 SER A O 1
ATOM 613 N N . PHE A 1 77 ? 4.531 -5.886 -1.986 1.00 96.62 77 PHE A N 1
ATOM 614 C CA . PHE A 1 77 ? 3.100 -6.131 -2.165 1.00 96.62 77 PHE A CA 1
ATOM 615 C C . PHE A 1 77 ? 2.833 -7.589 -2.561 1.00 96.62 77 PHE A C 1
ATOM 617 O O . PHE A 1 77 ? 2.038 -8.275 -1.914 1.00 96.62 77 PHE A O 1
ATOM 624 N N . HIS A 1 78 ? 3.546 -8.101 -3.566 1.00 95.94 78 HIS A N 1
ATOM 625 C CA . HIS A 1 78 ? 3.416 -9.485 -4.018 1.00 95.94 78 HIS A CA 1
ATOM 626 C C . HIS A 1 78 ? 3.771 -10.493 -2.928 1.00 95.94 78 HIS A C 1
ATOM 628 O O . HIS A 1 78 ? 3.019 -11.444 -2.727 1.00 95.94 78 HIS A O 1
ATOM 634 N N . GLU A 1 79 ? 4.846 -10.264 -2.172 1.00 95.06 79 GLU A N 1
ATOM 635 C CA . GLU A 1 79 ? 5.222 -11.099 -1.027 1.00 95.06 79 GLU A CA 1
ATOM 636 C C . GLU A 1 79 ? 4.112 -11.139 0.031 1.00 95.06 79 GLU A C 1
ATOM 638 O O . GLU A 1 79 ? 3.747 -12.211 0.511 1.00 95.06 79 GLU A O 1
ATOM 643 N N . THR A 1 80 ? 3.510 -9.988 0.349 1.00 95.44 80 THR A N 1
ATOM 644 C CA . THR A 1 80 ? 2.437 -9.896 1.353 1.00 95.44 80 THR A CA 1
ATOM 645 C C . THR A 1 80 ? 1.186 -10.675 0.941 1.00 95.44 80 THR A C 1
ATOM 647 O O . THR A 1 80 ? 0.517 -11.273 1.787 1.00 95.44 80 THR A O 1
ATOM 650 N N . PHE A 1 81 ? 0.870 -10.698 -0.356 1.00 94.25 81 PHE A N 1
ATOM 651 C CA . PHE A 1 81 ? -0.317 -11.369 -0.892 1.00 94.25 81 PHE A CA 1
ATOM 652 C C . PHE A 1 81 ? -0.030 -12.720 -1.566 1.00 94.25 81 PHE A C 1
ATOM 654 O O . PHE A 1 81 ? -0.954 -13.323 -2.109 1.00 94.25 81 PHE A O 1
ATOM 661 N N . ASN A 1 82 ? 1.203 -13.231 -1.470 1.00 94.50 82 ASN A N 1
ATOM 662 C CA . ASN A 1 82 ? 1.672 -14.469 -2.106 1.00 94.50 82 ASN A CA 1
ATOM 663 C C . ASN A 1 82 ? 1.403 -14.524 -3.626 1.00 94.50 82 ASN A C 1
ATOM 665 O O . ASN A 1 82 ? 0.980 -15.557 -4.150 1.00 94.50 82 ASN A O 1
ATOM 669 N N . ILE A 1 83 ? 1.629 -13.412 -4.329 1.00 93.00 83 ILE A N 1
ATOM 670 C CA . ILE A 1 83 ? 1.523 -13.324 -5.793 1.00 93.00 83 ILE A CA 1
ATOM 671 C C . ILE A 1 83 ? 2.842 -13.827 -6.402 1.00 93.00 83 ILE A C 1
ATOM 673 O O . ILE A 1 83 ? 3.918 -13.400 -5.993 1.00 93.00 83 ILE A O 1
ATOM 677 N N . GLY A 1 84 ? 2.761 -14.790 -7.328 1.00 79.56 84 GLY A N 1
ATOM 678 C CA . GLY A 1 84 ? 3.918 -15.562 -7.810 1.00 79.56 84 GLY A CA 1
ATOM 679 C C . GLY A 1 84 ? 4.818 -14.862 -8.834 1.00 79.56 84 GLY A C 1
ATOM 680 O O . GLY A 1 84 ? 5.982 -15.241 -8.959 1.00 79.56 84 GLY A O 1
ATOM 681 N N . ASP A 1 85 ? 4.308 -13.854 -9.542 1.00 74.19 85 ASP A N 1
ATOM 682 C CA . ASP A 1 85 ? 5.084 -13.091 -10.520 1.00 74.19 85 ASP A CA 1
ATOM 683 C C . ASP A 1 85 ? 5.831 -11.959 -9.827 1.00 74.19 85 ASP A C 1
ATOM 685 O O . ASP A 1 85 ? 5.246 -11.140 -9.126 1.00 74.19 85 ASP A O 1
ATOM 689 N N . THR A 1 86 ? 7.144 -11.892 -10.007 1.00 78.62 86 THR A N 1
ATOM 690 C CA . THR A 1 86 ? 7.960 -10.829 -9.416 1.00 78.62 86 THR A CA 1
ATOM 691 C C . THR A 1 86 ? 8.051 -9.653 -10.384 1.00 78.62 86 THR A C 1
ATOM 693 O O . THR A 1 86 ? 8.293 -9.857 -11.571 1.00 78.62 86 THR A O 1
ATOM 696 N N . GLU A 1 87 ? 7.923 -8.425 -9.878 1.00 88.75 87 GLU A N 1
ATOM 697 C CA . GLU A 1 87 ? 8.145 -7.163 -10.611 1.00 88.75 87 GLU A CA 1
ATOM 698 C C . GLU A 1 87 ? 7.109 -6.784 -11.691 1.00 88.75 87 GLU A C 1
ATOM 700 O O . GLU A 1 87 ? 7.122 -5.646 -12.150 1.00 88.75 87 GLU A O 1
ATOM 705 N N . VAL A 1 88 ? 6.187 -7.666 -12.090 1.00 92.31 88 VAL A N 1
ATOM 706 C CA . VAL A 1 88 ? 5.159 -7.353 -13.105 1.00 92.31 88 VAL A CA 1
ATOM 707 C C . VAL A 1 88 ? 3.798 -7.145 -12.456 1.00 92.31 88 VAL A C 1
ATOM 709 O O . VAL A 1 88 ? 3.282 -8.031 -11.787 1.00 92.31 88 VAL A O 1
ATOM 712 N N . VAL A 1 89 ? 3.191 -5.985 -12.690 1.00 93.62 89 VAL A N 1
ATOM 713 C CA . VAL A 1 89 ? 1.832 -5.666 -12.247 1.00 93.62 89 VAL A CA 1
ATOM 714 C C . VAL A 1 89 ? 0.871 -5.917 -13.404 1.00 93.62 89 VAL A C 1
ATOM 716 O O . VAL A 1 89 ? 0.859 -5.162 -14.375 1.00 93.62 89 VAL A O 1
ATOM 719 N N . ASN A 1 90 ? 0.092 -6.990 -13.313 1.00 91.88 90 ASN A N 1
ATOM 720 C CA . ASN A 1 90 ? -0.943 -7.350 -14.283 1.00 91.88 90 ASN A CA 1
ATOM 721 C C . ASN A 1 90 ? -2.341 -6.915 -13.807 1.00 91.88 90 ASN A C 1
ATOM 723 O O . ASN A 1 90 ? -2.485 -6.272 -12.762 1.00 91.88 90 ASN A O 1
ATOM 727 N N . GLU A 1 91 ? -3.373 -7.266 -14.573 1.00 90.75 91 GLU A N 1
ATOM 728 C CA . GLU A 1 91 ? -4.760 -6.902 -14.264 1.00 90.75 91 GLU A CA 1
ATOM 729 C C . GLU A 1 91 ? -5.225 -7.458 -12.908 1.00 90.75 91 GLU A C 1
ATOM 731 O O . GLU A 1 91 ? -5.843 -6.731 -12.129 1.00 90.75 91 GLU A O 1
ATOM 736 N N . ASP A 1 92 ? -4.856 -8.697 -12.569 1.00 90.75 92 ASP A N 1
ATOM 737 C CA . ASP A 1 92 ? -5.201 -9.313 -11.281 1.00 90.75 92 ASP A CA 1
ATOM 738 C C . ASP A 1 92 ? -4.556 -8.572 -10.097 1.00 90.75 92 ASP A C 1
ATOM 740 O O . ASP A 1 92 ? -5.209 -8.314 -9.076 1.00 90.75 92 ASP A O 1
ATOM 744 N N . THR A 1 93 ? -3.285 -8.179 -10.230 1.00 94.69 93 THR A N 1
ATOM 745 C CA . THR A 1 93 ? -2.590 -7.365 -9.226 1.00 94.69 93 THR A CA 1
ATOM 746 C C . THR A 1 93 ? -3.244 -5.988 -9.091 1.00 94.69 93 THR A C 1
ATOM 748 O O . THR A 1 93 ? -3.484 -5.544 -7.966 1.00 94.69 93 THR A O 1
ATOM 751 N N . LEU A 1 94 ? -3.597 -5.324 -10.198 1.00 94.50 94 LEU A N 1
ATOM 752 C CA . LEU A 1 94 ? -4.287 -4.026 -10.168 1.00 94.50 94 LEU A CA 1
ATOM 753 C C . LEU A 1 94 ? -5.658 -4.125 -9.496 1.00 94.50 94 LEU A C 1
ATOM 755 O O . LEU A 1 94 ? -5.970 -3.319 -8.620 1.00 94.50 94 LEU A O 1
ATOM 759 N N . ALA A 1 95 ? -6.444 -5.151 -9.825 1.00 92.62 95 ALA A N 1
ATOM 760 C CA . ALA A 1 95 ? -7.741 -5.389 -9.202 1.00 92.62 95 ALA A CA 1
ATOM 761 C C . ALA A 1 95 ? -7.610 -5.622 -7.688 1.00 92.62 95 ALA A C 1
ATOM 763 O O . ALA A 1 95 ? -8.435 -5.152 -6.897 1.00 92.62 95 ALA A O 1
ATOM 764 N N . LYS A 1 96 ? -6.551 -6.319 -7.254 1.00 95.06 96 LYS A N 1
ATOM 765 C CA . LYS A 1 96 ? -6.258 -6.509 -5.830 1.00 95.06 96 LYS A CA 1
ATOM 766 C C . LYS A 1 96 ? -5.928 -5.186 -5.138 1.00 95.06 96 LYS A 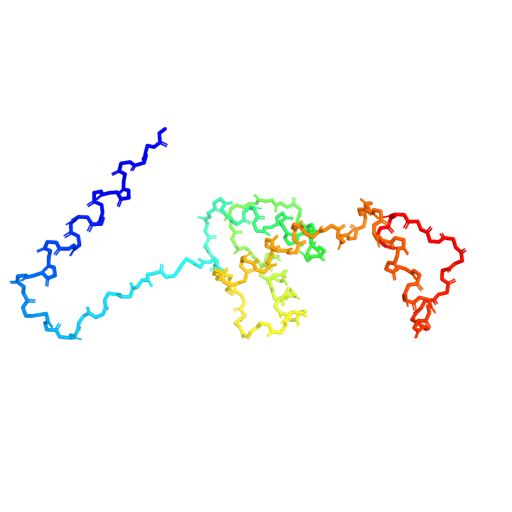C 1
ATOM 768 O O . LYS A 1 96 ? -6.442 -4.949 -4.045 1.00 95.06 96 LYS A O 1
ATOM 773 N N . ILE A 1 97 ? -5.092 -4.350 -5.752 1.00 95.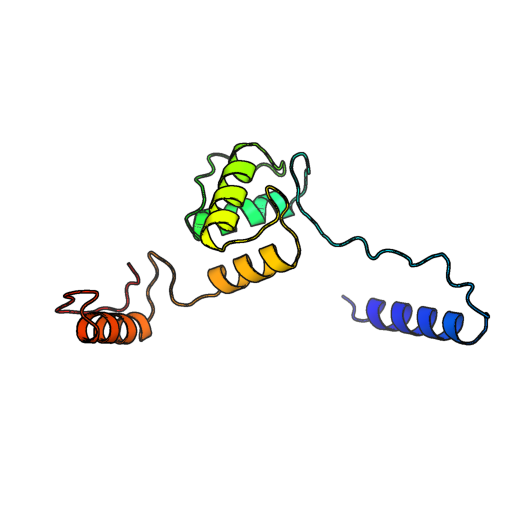56 97 ILE A N 1
ATOM 774 C CA . ILE A 1 97 ? -4.739 -3.019 -5.240 1.00 95.56 97 ILE A CA 1
ATOM 775 C C . ILE A 1 97 ? -5.999 -2.157 -5.115 1.00 95.56 97 ILE A C 1
ATOM 777 O O . ILE A 1 97 ? -6.279 -1.646 -4.031 1.00 95.56 97 ILE A O 1
ATOM 781 N N . GLU A 1 98 ? -6.817 -2.080 -6.166 1.00 94.44 98 GLU A N 1
ATOM 782 C CA . GLU A 1 98 ? -8.058 -1.301 -6.175 1.00 94.44 98 GLU A CA 1
ATOM 783 C C . GLU A 1 98 ? -9.035 -1.765 -5.083 1.00 94.44 98 GLU A C 1
ATOM 785 O O . GLU A 1 98 ? -9.620 -0.946 -4.368 1.00 94.44 98 GLU A O 1
ATOM 790 N N . ALA A 1 99 ? -9.192 -3.078 -4.893 1.00 93.75 99 ALA A N 1
ATOM 791 C CA . ALA A 1 99 ? -10.050 -3.622 -3.842 1.00 93.75 99 ALA A CA 1
ATOM 792 C C . ALA A 1 99 ? -9.579 -3.223 -2.431 1.00 93.75 99 ALA A C 1
ATOM 794 O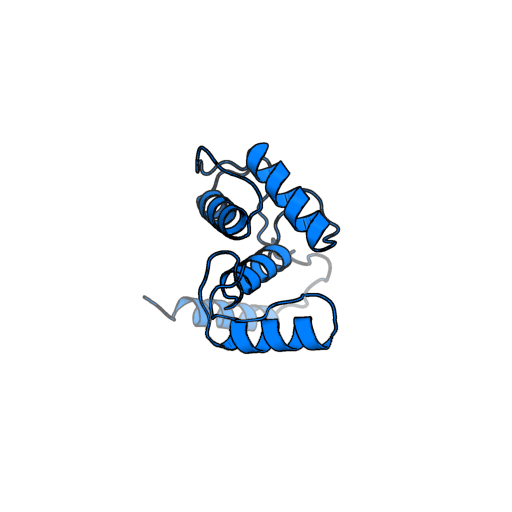 O . ALA A 1 99 ? -10.404 -2.974 -1.550 1.00 93.75 99 ALA A O 1
ATOM 795 N N . LEU A 1 100 ? -8.264 -3.152 -2.207 1.00 93.38 100 LEU A N 1
ATOM 796 C CA . LEU A 1 100 ? -7.686 -2.732 -0.929 1.00 93.38 100 LEU A CA 1
ATOM 797 C C . LEU A 1 100 ? -7.809 -1.220 -0.725 1.00 93.38 100 LEU A C 1
ATOM 799 O O . LEU A 1 100 ? -8.175 -0.784 0.366 1.00 93.38 100 LEU A O 1
ATOM 803 N N . ILE A 1 101 ? -7.572 -0.426 -1.773 1.00 91.75 101 ILE A N 1
ATOM 804 C CA . ILE A 1 101 ? -7.771 1.026 -1.750 1.00 91.75 101 ILE A CA 1
ATOM 805 C C . ILE A 1 101 ? -9.231 1.363 -1.462 1.00 91.75 101 ILE A C 1
ATOM 807 O O . ILE A 1 101 ? -9.503 2.280 -0.699 1.00 91.75 101 ILE A O 1
ATOM 811 N N . ASN A 1 102 ? -10.186 0.607 -1.989 1.00 90.81 102 ASN A N 1
ATOM 812 C CA . ASN A 1 102 ? -11.607 0.847 -1.738 1.00 90.81 102 ASN A CA 1
ATOM 813 C C . ASN A 1 102 ? -12.125 0.218 -0.432 1.00 90.81 102 ASN A C 1
ATOM 815 O O . ASN A 1 102 ? -13.316 0.320 -0.131 1.00 90.81 102 ASN A O 1
ATOM 819 N N . SER A 1 103 ? -11.254 -0.411 0.365 1.00 90.19 103 SER A N 1
ATOM 820 C CA . SER A 1 103 ? -11.627 -0.961 1.667 1.00 90.19 103 SER A CA 1
ATOM 821 C C . SER A 1 103 ? -12.006 0.158 2.648 1.00 90.19 103 SER A C 1
ATOM 823 O O . SER A 1 103 ? -11.289 1.154 2.746 1.00 90.19 103 SER A O 1
ATOM 825 N N . PRO A 1 104 ? -13.071 -0.003 3.453 1.00 85.62 104 PRO A N 1
ATOM 826 C CA . PRO A 1 104 ? -13.353 0.903 4.569 1.00 85.62 104 PRO A CA 1
ATOM 827 C C . PRO A 1 104 ? -12.334 0.772 5.718 1.00 85.62 104 PRO A C 1
ATOM 829 O O . PRO A 1 104 ? -12.266 1.631 6.595 1.00 85.62 104 PRO A O 1
ATOM 832 N N . PHE A 1 105 ? -11.536 -0.300 5.725 1.00 88.50 105 PHE A N 1
ATOM 833 C CA . PHE A 1 105 ? -10.578 -0.642 6.774 1.00 88.50 105 PHE A CA 1
ATOM 834 C C . PHE A 1 105 ? -9.143 -0.391 6.308 1.00 88.50 105 PHE A C 1
ATOM 836 O O . PHE A 1 105 ? -8.406 -1.330 5.999 1.00 88.50 105 PHE A O 1
ATOM 843 N N . ARG A 1 106 ? -8.749 0.882 6.228 1.00 88.44 106 ARG A N 1
ATOM 844 C CA . ARG A 1 106 ? -7.378 1.281 5.869 1.00 88.44 106 ARG A CA 1
ATOM 845 C C . ARG A 1 106 ? -6.685 1.918 7.057 1.00 88.44 106 ARG A C 1
ATOM 847 O O . ARG A 1 106 ? -7.306 2.652 7.822 1.00 88.44 106 ARG A O 1
ATOM 854 N N . ASN A 1 107 ? -5.396 1.636 7.209 1.00 84.62 107 ASN A N 1
ATOM 855 C CA . ASN A 1 107 ? -4.599 2.198 8.294 1.00 84.62 107 ASN A CA 1
ATOM 856 C C . ASN A 1 107 ? -4.657 3.734 8.272 1.00 84.62 107 ASN A C 1
ATOM 858 O O . ASN A 1 107 ? -4.455 4.343 7.226 1.00 84.62 107 ASN A O 1
ATOM 862 N N . GLY A 1 108 ? -4.943 4.354 9.414 1.00 85.44 108 GLY A N 1
ATOM 863 C CA . GLY A 1 108 ? -5.092 5.806 9.528 1.00 85.44 108 GLY A CA 1
ATOM 864 C C . GLY A 1 108 ? -6.503 6.340 9.250 1.00 85.44 108 GLY A C 1
ATOM 865 O O . GLY A 1 108 ? -6.784 7.492 9.584 1.00 85.44 108 GLY A O 1
ATOM 866 N N . GLU A 1 109 ? -7.403 5.529 8.691 1.00 89.31 109 GLU A N 1
ATOM 867 C CA . GLU A 1 109 ? -8.765 5.954 8.356 1.00 89.31 109 GLU A CA 1
ATOM 868 C C . GLU A 1 109 ? -9.753 5.740 9.500 1.00 89.31 109 GLU A C 1
ATOM 870 O O . GLU A 1 109 ? -9.487 5.037 10.476 1.00 89.31 109 GLU A O 1
ATOM 875 N N . ARG A 1 110 ? -10.932 6.360 9.384 1.00 93.50 110 ARG A N 1
ATOM 876 C CA . ARG A 1 110 ? -12.041 6.158 10.321 1.00 93.50 110 ARG A CA 1
ATOM 877 C C . ARG A 1 110 ? -13.224 5.496 9.637 1.00 93.50 110 ARG A C 1
ATOM 879 O O . ARG A 1 110 ? -13.730 6.003 8.642 1.00 93.50 110 ARG A O 1
ATOM 886 N N . HIS A 1 111 ? -13.713 4.422 10.240 1.00 94.56 111 HIS A N 1
ATOM 887 C CA . HIS A 1 111 ? -14.935 3.748 9.837 1.00 94.56 111 HIS A CA 1
ATOM 888 C C . HIS A 1 111 ? -15.671 3.203 11.063 1.00 94.56 111 HIS A C 1
ATOM 890 O O . HIS A 1 111 ? -15.051 2.669 11.982 1.00 94.56 111 HIS A O 1
ATOM 896 N N . GLU A 1 112 ? -16.995 3.343 11.104 1.00 94.44 112 GLU A N 1
ATOM 897 C CA . GLU A 1 112 ? -17.793 2.957 12.279 1.00 94.44 112 GLU A CA 1
ATOM 898 C C . GLU A 1 112 ? -17.673 1.459 12.593 1.00 94.44 112 GLU A C 1
ATOM 900 O O . GLU A 1 112 ? -17.552 1.065 13.752 1.00 94.44 112 GLU A O 1
ATOM 905 N N . GLU A 1 113 ? -17.581 0.615 11.563 1.00 95.00 113 GLU A N 1
ATOM 906 C CA . GLU A 1 113 ? -17.406 -0.830 11.748 1.00 95.00 113 GLU A CA 1
ATOM 907 C C . GLU A 1 113 ? -16.034 -1.217 12.327 1.00 95.00 113 GLU A C 1
ATOM 909 O O . GLU A 1 113 ? -15.866 -2.345 12.788 1.00 95.00 113 GLU A O 1
ATOM 914 N N . SER A 1 114 ? -15.060 -0.296 12.386 1.00 95.19 114 SER A N 1
ATOM 915 C CA . SER A 1 114 ? -13.783 -0.548 13.069 1.00 95.19 114 SER A CA 1
ATOM 916 C C . SER A 1 114 ? -13.984 -0.792 14.564 1.00 95.19 114 SER A C 1
ATOM 918 O O . SER A 1 114 ? -13.201 -1.518 15.170 1.00 95.19 114 SER A O 1
ATOM 920 N N . ILE A 1 115 ? -15.045 -0.233 15.162 1.00 96.00 115 ILE A N 1
ATOM 921 C CA . ILE A 1 115 ? -15.413 -0.506 16.557 1.00 96.00 115 ILE A CA 1
ATOM 922 C C . ILE A 1 115 ? -15.765 -1.986 16.707 1.00 96.00 115 ILE A C 1
ATOM 924 O O . ILE A 1 115 ? -15.144 -2.682 17.508 1.00 96.00 115 ILE A O 1
ATOM 928 N N . ALA A 1 116 ? -16.692 -2.476 15.880 1.00 95.62 116 ALA A N 1
ATOM 929 C CA . ALA A 1 116 ? -17.148 -3.863 15.914 1.00 95.62 116 ALA A CA 1
ATOM 930 C C . ALA A 1 116 ? -16.005 -4.852 15.632 1.00 95.62 116 ALA A C 1
ATOM 932 O O . ALA A 1 116 ? -15.871 -5.861 16.324 1.00 95.62 116 ALA A O 1
ATOM 933 N N . LEU A 1 117 ? -15.136 -4.542 14.664 1.00 94.88 117 LEU A N 1
ATOM 934 C CA . LEU A 1 117 ? -13.943 -5.342 14.390 1.00 94.88 117 LEU A CA 1
ATOM 935 C C . LEU A 1 117 ? -13.018 -5.418 15.616 1.00 94.88 117 LEU A C 1
ATOM 937 O O . LEU A 1 117 ? -12.583 -6.503 15.999 1.00 94.88 117 LEU A O 1
ATOM 941 N N . LYS A 1 118 ? -12.731 -4.280 16.260 1.00 95.69 118 LYS A N 1
ATOM 942 C CA . LYS A 1 118 ? -11.868 -4.221 17.450 1.00 95.69 118 LYS A CA 1
ATOM 943 C C . LYS A 1 118 ? -12.469 -4.972 18.638 1.00 95.69 118 LYS A C 1
ATOM 945 O O . LYS A 1 118 ? -11.742 -5.665 19.344 1.00 95.69 118 LYS A O 1
ATOM 950 N N . GLU A 1 119 ? -13.783 -4.895 18.835 1.00 96.75 119 GLU A N 1
ATOM 951 C CA . GLU A 1 119 ? -14.491 -5.688 19.848 1.00 96.75 119 GLU A CA 1
ATOM 952 C C . GLU A 1 119 ? -14.343 -7.192 19.593 1.00 96.75 119 GLU A C 1
ATOM 954 O O . GLU A 1 119 ? -14.012 -7.946 20.509 1.00 96.75 119 GLU A O 1
ATOM 959 N N . GLN A 1 120 ? -14.523 -7.634 18.344 1.00 97.44 120 GLN A N 1
ATOM 960 C CA . GLN A 1 120 ? -14.359 -9.039 17.966 1.00 97.44 120 GLN A CA 1
ATOM 961 C C . GLN A 1 120 ? -12.924 -9.532 18.167 1.00 97.44 120 GLN A C 1
ATOM 963 O O . GLN A 1 120 ? -12.728 -10.623 18.700 1.00 97.44 120 GLN A O 1
ATOM 968 N N . LEU A 1 121 ? -11.918 -8.736 17.798 1.00 96.12 121 LEU A 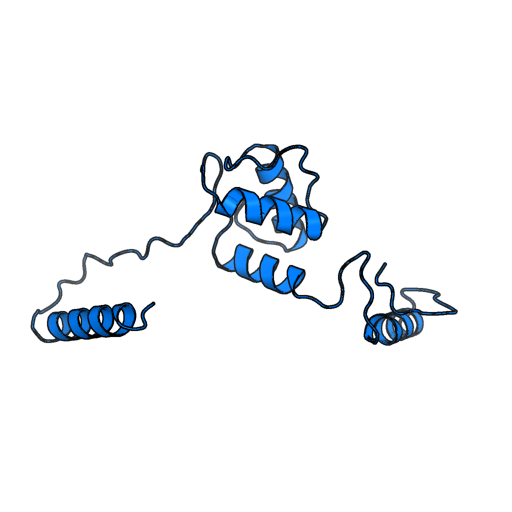N 1
ATOM 969 C CA . LEU A 1 121 ? -10.512 -9.085 18.019 1.00 96.12 121 LEU A CA 1
ATOM 970 C C . LEU A 1 121 ? -10.178 -9.218 19.511 1.00 96.12 121 LEU A C 1
ATOM 972 O O . LEU A 1 121 ? -9.461 -10.147 19.889 1.00 96.12 121 LEU A O 1
ATOM 976 N N . THR A 1 122 ? -10.752 -8.365 20.364 1.00 96.75 122 THR A N 1
ATOM 977 C CA . THR A 1 122 ? -10.617 -8.487 21.821 1.00 96.75 122 THR A CA 1
ATOM 978 C C . THR A 1 122 ? -11.302 -9.750 22.347 1.00 96.75 122 THR A C 1
ATOM 980 O O . THR A 1 122 ? -10.715 -10.471 23.150 1.00 96.75 122 THR A O 1
ATOM 983 N N . ILE A 1 123 ? -12.505 -10.082 21.861 1.00 97.06 123 ILE A N 1
ATOM 984 C CA . ILE A 1 123 ? -13.207 -11.330 22.221 1.00 97.06 123 ILE A CA 1
ATOM 985 C C . ILE A 1 123 ? -12.384 -12.565 21.832 1.00 97.06 123 ILE A C 1
ATOM 987 O O . ILE A 1 123 ? -12.316 -13.531 22.591 1.00 97.06 123 ILE A O 1
ATOM 991 N N . LEU A 1 124 ? -11.749 -12.532 20.660 1.00 97.81 124 LEU A N 1
ATOM 992 C CA . LEU A 1 124 ? -10.880 -13.600 20.164 1.00 97.81 124 LEU A CA 1
ATOM 993 C C . LEU A 1 124 ? -9.511 -13.646 20.869 1.00 97.81 124 LEU A C 1
ATOM 995 O O . LEU A 1 124 ? -8.754 -14.590 20.657 1.00 97.81 124 LEU A O 1
ATOM 999 N N . GLY A 1 125 ? -9.195 -12.657 21.710 1.00 97.00 125 GLY A N 1
ATOM 1000 C CA . GLY A 1 125 ? -7.942 -12.584 22.459 1.00 97.00 125 GLY A CA 1
ATOM 1001 C C . GLY A 1 125 ? -6.735 -12.122 21.638 1.00 97.00 125 GLY A C 1
ATOM 1002 O O . GLY A 1 125 ? -5.604 -12.316 22.076 1.00 97.00 125 GLY A O 1
ATOM 1003 N N . TYR A 1 126 ? -6.950 -11.518 20.464 1.00 97.12 126 TYR A N 1
ATOM 1004 C CA . TYR A 1 126 ? -5.874 -10.923 19.661 1.00 97.12 126 TYR A CA 1
ATOM 1005 C C . TYR A 1 126 ? -5.456 -9.540 20.170 1.00 97.12 126 TYR A C 1
ATOM 1007 O O . TYR A 1 126 ? -4.337 -9.104 19.907 1.00 97.12 126 TYR A O 1
ATOM 1015 N N . THR A 1 127 ? -6.348 -8.848 20.881 1.00 95.38 127 THR A N 1
ATOM 1016 C CA . THR A 1 127 ? -6.151 -7.475 21.368 1.00 95.38 127 THR A CA 1
ATOM 1017 C C . THR A 1 127 ? -6.764 -7.284 22.755 1.00 95.38 127 THR A C 1
ATOM 1019 O O . THR A 1 127 ? -7.522 -8.128 23.227 1.00 95.38 127 THR A O 1
ATOM 1022 N N . ASP A 1 128 ? -6.476 -6.155 23.404 1.00 95.69 128 ASP A N 1
ATOM 1023 C CA . ASP A 1 128 ? -6.990 -5.776 24.728 1.00 95.69 128 ASP A CA 1
ATOM 1024 C C . ASP A 1 128 ? -7.691 -4.401 24.723 1.00 95.69 128 ASP A C 1
ATOM 1026 O O . ASP A 1 128 ? -7.725 -3.694 25.733 1.00 95.69 128 ASP A O 1
ATOM 1030 N N . PHE A 1 129 ? -8.277 -4.003 23.585 1.00 94.25 129 PHE A N 1
ATOM 1031 C CA . PHE A 1 129 ? -8.976 -2.722 23.459 1.00 94.25 129 PHE A CA 1
ATOM 1032 C C . PHE A 1 129 ? -10.089 -2.582 24.508 1.00 94.25 129 PHE A C 1
ATOM 1034 O O . PHE A 1 129 ? -11.043 -3.357 24.523 1.00 94.25 129 PHE A O 1
ATOM 1041 N N . THR A 1 130 ? -9.993 -1.545 25.343 1.00 93.38 130 THR A N 1
ATOM 1042 C CA . THR A 1 130 ? -10.980 -1.226 26.394 1.00 93.38 130 THR A CA 1
ATOM 1043 C C . THR A 1 130 ? -11.951 -0.111 26.003 1.00 93.38 130 THR A C 1
ATOM 1045 O O . THR A 1 130 ? -13.029 -0.006 26.580 1.00 93.38 130 THR A O 1
ATOM 1048 N N . ASN A 1 131 ? -11.589 0.715 25.018 1.00 93.88 131 ASN A N 1
ATOM 1049 C CA . ASN A 1 131 ? -12.429 1.776 24.463 1.00 93.88 131 ASN A CA 1
ATOM 1050 C C . ASN A 1 131 ? -12.254 1.826 22.932 1.00 93.88 131 ASN A C 1
ATOM 1052 O O . ASN A 1 131 ? -11.545 2.704 22.417 1.00 93.88 131 ASN A O 1
ATOM 1056 N N . PRO A 1 132 ? -12.801 0.833 22.205 1.00 94.00 132 PRO A N 1
ATOM 1057 C CA . PRO A 1 132 ? -12.696 0.782 20.754 1.00 94.00 132 PRO A CA 1
ATOM 1058 C C . PRO A 1 132 ? -13.338 2.028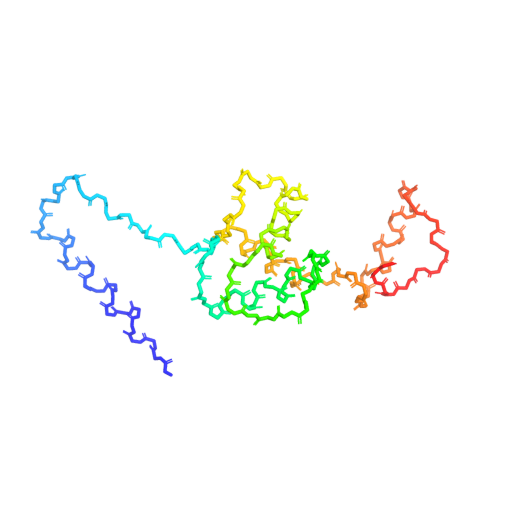 20.134 1.00 94.00 132 PRO A C 1
ATOM 1060 O O . PRO A 1 132 ? -14.334 2.556 20.622 1.00 94.00 132 PRO A O 1
ATOM 1063 N N . ASN A 1 133 ? -12.734 2.529 19.062 1.00 95.69 133 ASN A N 1
ATOM 1064 C CA . ASN A 1 133 ? -13.217 3.698 18.335 1.00 95.69 133 ASN A CA 1
ATOM 1065 C C . ASN A 1 133 ? -13.085 3.466 16.826 1.00 95.69 133 ASN A C 1
ATOM 1067 O O . ASN A 1 133 ? -12.453 2.499 16.400 1.00 95.69 133 ASN A O 1
ATOM 1071 N N . SER A 1 134 ? -13.676 4.354 16.027 1.00 95.81 134 SER A N 1
ATOM 1072 C CA . SER A 1 134 ? -13.764 4.189 14.573 1.00 95.81 134 SER A CA 1
ATOM 1073 C C . SER A 1 134 ? -12.425 4.276 13.833 1.00 95.81 134 SER A C 1
ATOM 1075 O O . SER A 1 134 ? -12.363 3.916 12.664 1.00 95.81 134 SER A O 1
ATOM 1077 N N . PHE A 1 135 ? -11.341 4.725 14.474 1.00 94.25 135 PHE A N 1
ATOM 1078 C CA . PHE A 1 135 ? -10.013 4.743 13.857 1.00 94.25 135 PHE A CA 1
ATOM 1079 C C . PHE A 1 135 ? -9.516 3.322 13.592 1.00 94.25 135 PHE A C 1
ATOM 1081 O O . PHE A 1 135 ? -9.511 2.496 14.504 1.00 94.25 135 PHE A O 1
ATOM 1088 N N . TYR A 1 136 ? -9.071 3.053 12.372 1.00 88.88 136 TYR A N 1
ATOM 1089 C CA . TYR A 1 136 ? -8.442 1.804 11.980 1.00 88.88 136 TYR A CA 1
ATOM 1090 C C . TYR A 1 136 ? -6.919 1.961 12.043 1.00 88.88 136 TYR A C 1
ATOM 1092 O O . TYR A 1 136 ? -6.317 2.683 11.249 1.00 88.88 136 TYR A O 1
ATOM 1100 N N . GLY A 1 137 ? -6.325 1.310 13.043 1.00 84.81 137 GLY A N 1
ATOM 1101 C CA . GLY A 1 137 ? -4.934 1.451 13.474 1.00 84.81 137 GLY A CA 1
ATOM 1102 C C . GLY A 1 137 ? -4.796 1.275 14.979 1.00 84.81 137 GLY A C 1
ATOM 1103 O O . GLY A 1 137 ? -5.849 1.115 15.659 1.00 84.81 137 GLY A O 1
#

Sequence (137 aa):
MNKRYNLIISVLIIFILTSMHFSSDKVFAEEEFTIKPGDEHESVVDLKRDLEALGFGNFDNYSETYDDSLKSAVNSFHETFNIGDTEVVNEDTLAKIEALINSPFRNGERHEESIALKEQLTILGYTDFTNPNSFYG